Protein AF-A0A075RA49-F1 (afdb_monomer_lite)

Foldseek 3Di:
DCAPVNVVVVLVVLVVVLVVLVVVLVPDDPVVVVVSVVVSVVSVVVVVVVVPDPPDHPDDVVVVVVVVVVVVVVVVVVVPPPPPPPPPPPPDDDD

Radius of gyration: 30.49 Å; chains: 1; bounding box: 67×56×78 Å

Sequence (95 aa):
MYTLGKLIEKIDEIQNVMEQINRAMRHTSSASVEVLRRHKEQLEEIIEYIMEQEISSSLDLEGMLMKHKKCLRECMESSYSNKRPYTERSRDYTP

pLDDT: mean 76.08, std 16.63, range [40.22, 96.06]

Structure (mmCIF, N/CA/C/O backbone):
data_AF-A0A075RA49-F1
#
_entry.id   AF-A0A075RA49-F1
#
loop_
_atom_site.group_PDB
_atom_site.id
_atom_site.type_symbol
_atom_site.label_atom_id
_atom_site.label_alt_id
_atom_site.label_comp_id
_atom_site.label_asym_id
_atom_site.label_entity_id
_atom_site.label_seq_id
_atom_site.pdbx_PDB_ins_code
_atom_site.Cartn_x
_atom_site.Cartn_y
_atom_site.Cartn_z
_atom_site.occupancy
_atom_site.B_iso_or_equiv
_atom_site.auth_seq_id
_atom_site.auth_comp_id
_atom_site.auth_asym_id
_atom_site.auth_atom_id
_atom_site.pdbx_PDB_model_num
ATOM 1 N N . MET A 1 1 ? -14.316 11.159 5.636 1.00 47.25 1 MET A N 1
ATOM 2 C CA . MET A 1 1 ? -13.470 10.543 6.680 1.00 47.25 1 MET A CA 1
ATOM 3 C C . MET A 1 1 ? -12.797 9.316 6.095 1.00 47.25 1 MET A C 1
ATOM 5 O O . MET A 1 1 ? -13.499 8.383 5.718 1.00 47.25 1 MET A O 1
ATOM 9 N N . TYR A 1 2 ? -11.471 9.338 5.967 1.00 53.16 2 TYR A N 1
ATOM 10 C CA . TYR A 1 2 ? -10.698 8.123 5.715 1.00 53.16 2 TYR A CA 1
ATOM 11 C C . TYR A 1 2 ? -10.570 7.384 7.048 1.00 53.16 2 TYR A C 1
ATOM 13 O O . TYR A 1 2 ? -10.093 7.947 8.026 1.00 53.16 2 TYR A O 1
ATOM 21 N N . THR A 1 3 ? -11.100 6.168 7.121 1.00 66.69 3 THR A N 1
ATOM 22 C CA . THR A 1 3 ? -10.949 5.291 8.287 1.00 66.69 3 THR A CA 1
ATOM 23 C C . THR A 1 3 ? -9.628 4.539 8.170 1.00 66.69 3 THR A C 1
ATOM 25 O O . THR A 1 3 ? -9.230 4.206 7.055 1.00 66.69 3 THR A O 1
ATOM 28 N N . LEU A 1 4 ? -8.986 4.211 9.297 1.00 70.31 4 LEU A N 1
ATOM 29 C CA . LEU A 1 4 ? -7.729 3.446 9.326 1.00 70.31 4 LEU A CA 1
ATOM 30 C C . LEU A 1 4 ? -7.787 2.192 8.431 1.00 70.31 4 LEU A C 1
ATOM 32 O O . LEU A 1 4 ? -6.860 1.934 7.677 1.00 70.31 4 LEU A O 1
ATOM 36 N N . GLY A 1 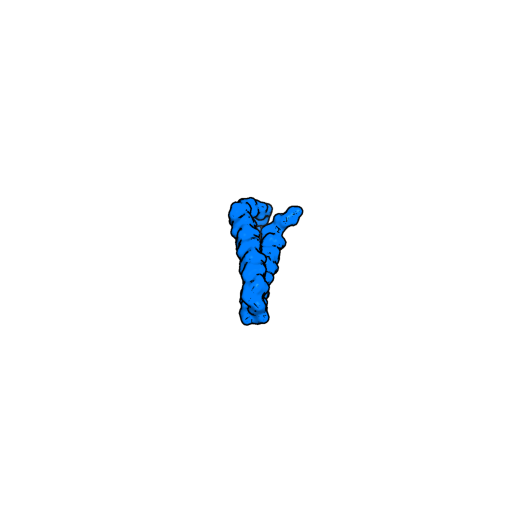5 ? -8.921 1.481 8.417 1.00 71.69 5 GLY A N 1
ATOM 37 C CA . GLY A 1 5 ? -9.121 0.323 7.535 1.00 71.69 5 GLY A CA 1
ATOM 38 C C . GLY A 1 5 ? -9.007 0.635 6.036 1.00 71.69 5 GLY A C 1
ATOM 39 O O . GLY A 1 5 ? -8.338 -0.094 5.319 1.00 71.69 5 GLY A O 1
ATOM 40 N N . LYS A 1 6 ? -9.565 1.761 5.566 1.00 77.94 6 LYS A N 1
ATOM 41 C CA . LYS A 1 6 ? -9.438 2.170 4.154 1.00 77.94 6 LYS A CA 1
ATOM 42 C C . LYS A 1 6 ? -8.009 2.574 3.809 1.00 77.94 6 LYS A C 1
ATOM 44 O O . LYS A 1 6 ? -7.588 2.423 2.672 1.00 77.94 6 LYS A O 1
ATOM 49 N N . LEU A 1 7 ? -7.282 3.123 4.778 1.00 79.81 7 LEU A N 1
ATOM 50 C CA . LEU A 1 7 ? -5.885 3.492 4.593 1.00 79.81 7 LEU A CA 1
ATOM 51 C C . LEU A 1 7 ? -4.998 2.246 4.482 1.00 79.81 7 LEU A C 1
ATOM 53 O O . LEU A 1 7 ? -4.151 2.193 3.599 1.00 79.81 7 LEU A O 1
ATOM 57 N N . ILE A 1 8 ? -5.253 1.224 5.306 1.00 82.81 8 ILE A N 1
ATOM 58 C CA . ILE A 1 8 ? -4.581 -0.081 5.223 1.00 82.81 8 ILE A CA 1
ATOM 59 C C . ILE A 1 8 ? -4.819 -0.729 3.854 1.00 82.81 8 ILE A C 1
ATOM 61 O O . ILE A 1 8 ? -3.859 -1.148 3.218 1.00 82.81 8 ILE A O 1
ATOM 65 N N . GLU A 1 9 ? -6.064 -0.745 3.363 1.00 85.50 9 GLU A N 1
ATOM 66 C CA . GLU A 1 9 ? -6.384 -1.259 2.019 1.00 85.50 9 GLU A CA 1
ATOM 67 C C . GLU A 1 9 ? -5.585 -0.536 0.922 1.00 85.50 9 GLU A C 1
ATOM 69 O O . GLU A 1 9 ? -5.068 -1.168 0.004 1.00 85.50 9 GLU A O 1
ATOM 74 N N . LYS A 1 10 ? -5.430 0.791 1.028 1.00 85.06 10 LYS A N 1
ATOM 75 C CA . LYS A 1 10 ? -4.639 1.569 0.064 1.00 85.06 10 LYS A CA 1
ATOM 76 C C . LYS A 1 10 ? -3.138 1.323 0.158 1.00 85.06 10 LYS A C 1
ATOM 78 O O . LYS A 1 10 ? -2.483 1.313 -0.879 1.00 85.06 10 LYS A O 1
ATOM 83 N N . ILE A 1 11 ? -2.599 1.092 1.352 1.00 88.62 11 ILE A N 1
ATOM 84 C CA . ILE A 1 11 ? -1.193 0.696 1.513 1.00 88.62 11 ILE A CA 1
ATOM 85 C C . ILE A 1 11 ? -0.950 -0.669 0.854 1.00 88.62 11 ILE A C 1
ATOM 87 O O . ILE A 1 11 ? 0.026 -0.818 0.123 1.00 88.62 11 ILE A O 1
ATOM 91 N N . ASP A 1 12 ? -1.853 -1.631 1.047 1.00 90.62 12 ASP A N 1
ATOM 92 C CA . ASP A 1 12 ? -1.752 -2.966 0.441 1.00 90.62 12 ASP A CA 1
ATOM 93 C C . ASP A 1 12 ? -1.819 -2.906 -1.100 1.00 90.62 12 ASP A C 1
ATOM 95 O O . ASP A 1 12 ? -1.007 -3.514 -1.801 1.00 90.62 12 ASP A O 1
ATOM 99 N N . GLU A 1 13 ? -2.715 -2.075 -1.651 1.00 92.88 13 GLU A N 1
ATOM 100 C CA . GLU A 1 13 ? -2.761 -1.791 -3.092 1.00 92.88 13 GLU A CA 1
ATOM 101 C C . GLU A 1 13 ? -1.424 -1.231 -3.615 1.00 92.88 13 GLU A C 1
ATOM 103 O O . GLU A 1 13 ? -0.926 -1.694 -4.645 1.00 92.88 13 GLU A O 1
ATOM 108 N N . ILE A 1 14 ? -0.820 -0.265 -2.910 1.00 92.81 14 ILE A N 1
ATOM 109 C CA . ILE A 1 14 ? 0.472 0.324 -3.298 1.00 92.81 14 ILE A CA 1
ATOM 110 C C . ILE A 1 14 ? 1.581 -0.736 -3.273 1.00 92.81 14 ILE A C 1
ATOM 112 O O . ILE A 1 14 ? 2.358 -0.832 -4.227 1.00 92.81 14 ILE A O 1
ATOM 116 N N . GLN A 1 15 ? 1.636 -1.570 -2.232 1.00 93.19 15 GLN A N 1
ATOM 117 C CA . GLN A 1 15 ? 2.627 -2.645 -2.123 1.00 93.19 15 GLN A CA 1
ATOM 118 C C . GLN A 1 15 ? 2.509 -3.653 -3.273 1.00 93.19 15 GLN A C 1
ATOM 120 O O . GLN A 1 15 ? 3.518 -4.038 -3.873 1.00 93.19 15 GLN A O 1
ATOM 125 N N . ASN A 1 16 ? 1.286 -4.026 -3.652 1.00 96.06 16 ASN A N 1
ATOM 126 C CA . ASN A 1 16 ? 1.049 -4.901 -4.799 1.00 96.06 16 ASN A CA 1
ATOM 127 C C . ASN A 1 16 ? 1.535 -4.262 -6.115 1.00 96.06 16 ASN A C 1
ATOM 129 O O . ASN A 1 16 ? 2.202 -4.911 -6.924 1.00 96.06 16 ASN A O 1
ATOM 133 N N . VAL A 1 17 ? 1.281 -2.966 -6.322 1.00 95.25 17 VAL A N 1
ATOM 134 C CA . VAL A 1 17 ? 1.800 -2.241 -7.495 1.00 95.25 17 VAL A CA 1
ATOM 135 C C . VAL A 1 17 ? 3.332 -2.232 -7.507 1.00 95.25 17 VAL A C 1
ATOM 137 O O . VAL A 1 17 ? 3.936 -2.498 -8.548 1.00 95.25 17 VAL A O 1
ATOM 140 N N . MET A 1 18 ? 3.986 -2.006 -6.366 1.00 94.25 18 MET A N 1
ATOM 141 C CA . MET A 1 18 ? 5.449 -2.066 -6.268 1.00 94.25 18 MET A CA 1
ATOM 142 C C . MET A 1 18 ? 6.007 -3.454 -6.615 1.00 94.25 18 MET A C 1
ATOM 144 O O . MET A 1 18 ? 7.031 -3.559 -7.298 1.00 94.25 18 MET A O 1
ATOM 148 N N . GLU A 1 19 ? 5.343 -4.537 -6.201 1.00 95.31 19 GLU A N 1
ATOM 149 C CA . GLU A 1 19 ? 5.706 -5.890 -6.633 1.00 95.31 19 GLU A CA 1
ATOM 150 C C . GLU A 1 19 ? 5.589 -6.068 -8.148 1.00 95.31 19 GLU A C 1
ATOM 152 O O . GLU A 1 19 ? 6.480 -6.651 -8.775 1.00 95.31 19 GLU A O 1
ATOM 157 N N . GLN A 1 20 ? 4.513 -5.568 -8.752 1.00 94.31 20 GLN A N 1
ATOM 158 C CA . GLN A 1 20 ? 4.319 -5.640 -10.199 1.00 94.31 20 GLN A CA 1
ATOM 159 C C . GLN A 1 20 ? 5.402 -4.859 -10.944 1.00 94.31 20 GLN A C 1
ATOM 161 O O . GLN A 1 20 ? 5.952 -5.372 -11.920 1.00 94.31 20 GLN A O 1
ATOM 166 N N . ILE A 1 21 ? 5.787 -3.683 -10.443 1.00 93.06 21 ILE A N 1
ATOM 167 C CA . ILE A 1 21 ? 6.919 -2.911 -10.965 1.00 93.06 21 ILE A CA 1
ATOM 168 C C . ILE A 1 21 ? 8.218 -3.728 -10.875 1.00 93.06 21 ILE A C 1
ATOM 170 O O . ILE A 1 21 ? 8.942 -3.839 -11.865 1.00 93.06 21 ILE A O 1
ATOM 174 N N . ASN A 1 22 ? 8.492 -4.379 -9.737 1.00 92.56 22 ASN A N 1
ATOM 175 C CA . ASN A 1 22 ? 9.667 -5.248 -9.583 1.00 92.56 22 ASN A CA 1
ATOM 176 C C . ASN A 1 22 ? 9.684 -6.406 -10.594 1.00 92.56 22 ASN A C 1
ATOM 178 O O . ASN A 1 22 ? 10.750 -6.773 -11.092 1.00 92.56 22 ASN A O 1
ATOM 182 N N . ARG A 1 23 ? 8.522 -6.990 -10.912 1.00 92.75 23 ARG A N 1
ATOM 183 C CA . ARG A 1 23 ? 8.406 -8.037 -11.939 1.00 92.75 23 ARG A CA 1
ATOM 184 C C . ARG A 1 23 ? 8.617 -7.460 -13.339 1.00 92.75 23 ARG A C 1
ATOM 186 O O . ARG A 1 23 ? 9.372 -8.039 -14.116 1.00 92.75 23 ARG A O 1
ATOM 193 N N . ALA A 1 24 ? 8.020 -6.308 -13.638 1.00 91.12 24 ALA A N 1
ATOM 194 C CA . ALA A 1 24 ? 8.150 -5.632 -14.925 1.00 91.12 24 ALA A CA 1
ATOM 195 C C . ALA A 1 24 ? 9.606 -5.251 -15.231 1.00 91.12 24 ALA A C 1
ATOM 197 O O . ALA A 1 24 ? 10.086 -5.502 -16.335 1.00 91.12 24 ALA A O 1
ATOM 198 N N . MET A 1 25 ? 10.357 -4.752 -14.243 1.00 92.12 25 MET A N 1
ATOM 199 C CA . MET A 1 25 ? 11.770 -4.394 -14.420 1.00 92.12 25 MET A CA 1
ATOM 200 C C . MET A 1 25 ? 12.639 -5.554 -14.941 1.00 92.12 25 MET A C 1
ATOM 202 O O . MET A 1 25 ? 13.612 -5.307 -15.645 1.00 92.12 25 MET A O 1
ATOM 206 N N . ARG A 1 26 ? 12.276 -6.819 -14.681 1.00 91.00 26 ARG A N 1
ATOM 207 C CA . ARG A 1 26 ? 13.030 -7.999 -15.156 1.00 91.00 26 ARG A CA 1
ATOM 208 C C . ARG A 1 26 ? 12.913 -8.251 -16.662 1.00 91.00 26 ARG A C 1
ATOM 210 O O . ARG A 1 26 ? 13.711 -9.007 -17.207 1.00 91.00 26 ARG A O 1
ATOM 217 N N . HIS A 1 27 ? 11.918 -7.660 -17.319 1.00 90.31 27 HIS A N 1
ATOM 218 C CA . HIS A 1 27 ? 11.553 -7.969 -18.705 1.00 90.31 27 HIS A CA 1
ATOM 219 C C . HIS A 1 27 ? 11.560 -6.741 -19.625 1.00 90.31 27 HIS A C 1
ATOM 221 O O . HIS A 1 27 ? 11.088 -6.825 -20.757 1.00 90.31 27 HIS A O 1
ATOM 227 N N . THR A 1 28 ? 12.067 -5.596 -19.160 1.00 89.75 28 THR A N 1
ATOM 228 C CA . THR A 1 28 ? 12.007 -4.326 -19.905 1.00 89.75 28 THR A CA 1
ATOM 229 C C . THR A 1 28 ? 13.395 -3.814 -20.286 1.00 89.75 28 THR A C 1
ATOM 231 O O . THR A 1 28 ? 14.413 -4.279 -19.778 1.00 89.75 28 THR A O 1
ATOM 234 N N . SER A 1 29 ? 13.436 -2.853 -21.214 1.00 86.62 29 SER A N 1
ATOM 235 C CA . SER A 1 29 ? 14.674 -2.169 -21.604 1.00 86.62 29 SER A CA 1
ATOM 236 C C . SER A 1 29 ? 15.273 -1.367 -20.441 1.00 86.62 29 SER A C 1
ATOM 238 O O . SER A 1 29 ? 14.539 -0.900 -19.575 1.00 86.62 29 SER A O 1
ATOM 240 N N . SER A 1 30 ? 16.587 -1.128 -20.445 1.00 83.44 30 SER A N 1
ATOM 241 C CA . SER A 1 30 ? 17.269 -0.368 -19.382 1.00 83.44 30 SER A CA 1
ATOM 242 C C . SER A 1 30 ? 16.684 1.033 -19.154 1.00 83.44 30 SER A C 1
ATOM 244 O O . SER A 1 30 ? 16.532 1.454 -18.011 1.00 83.44 30 SER A O 1
ATOM 246 N N . ALA A 1 31 ? 16.292 1.733 -20.223 1.00 84.25 31 ALA A N 1
ATOM 247 C CA . ALA A 1 31 ? 15.632 3.035 -20.125 1.00 84.25 31 ALA A CA 1
ATOM 248 C C . ALA A 1 31 ? 14.260 2.938 -19.431 1.00 84.25 31 ALA A C 1
ATOM 250 O O . ALA A 1 31 ? 13.902 3.803 -18.637 1.00 84.25 31 ALA A O 1
ATOM 251 N N . SER A 1 32 ? 13.504 1.868 -19.692 1.00 88.06 32 SER A N 1
ATOM 252 C CA . SER A 1 32 ? 12.227 1.599 -19.021 1.00 88.06 32 SER A CA 1
ATOM 253 C C . SER A 1 32 ? 12.417 1.198 -17.556 1.00 88.06 32 SER A C 1
ATOM 255 O O . SER A 1 32 ? 11.622 1.608 -16.716 1.00 88.06 32 SER A O 1
ATOM 257 N N . VAL A 1 33 ? 13.476 0.443 -17.237 1.00 91.69 33 VAL A N 1
ATOM 258 C CA . VAL A 1 33 ? 13.827 0.067 -15.858 1.00 91.69 33 VAL A CA 1
ATOM 259 C C . VAL A 1 33 ? 14.069 1.304 -15.001 1.00 91.69 33 VAL A C 1
ATOM 261 O O . VAL A 1 33 ? 13.554 1.372 -13.892 1.00 91.69 33 VAL A O 1
ATOM 264 N N . GLU A 1 34 ? 14.792 2.298 -15.515 1.00 90.75 34 GLU A N 1
ATOM 265 C CA . GLU A 1 34 ? 15.068 3.535 -14.777 1.00 90.75 34 GLU A CA 1
ATOM 266 C C . GLU A 1 34 ? 13.782 4.316 -14.456 1.00 90.75 34 GLU A C 1
ATOM 268 O O . GLU A 1 34 ? 13.595 4.791 -13.337 1.00 90.75 34 GLU A O 1
ATOM 273 N N . VAL A 1 35 ? 12.845 4.395 -15.407 1.00 92.56 35 VAL A N 1
ATOM 274 C CA . VAL A 1 35 ? 11.533 5.029 -15.183 1.00 92.56 35 VAL A CA 1
ATOM 275 C C . VAL A 1 35 ? 10.718 4.259 -14.142 1.00 92.56 35 VAL A C 1
ATOM 277 O O . VAL A 1 35 ? 10.161 4.853 -13.219 1.00 92.56 35 VAL A O 1
ATOM 280 N N . LEU A 1 36 ? 10.677 2.931 -14.256 1.00 92.00 36 LEU A N 1
ATOM 281 C CA . LEU A 1 36 ? 9.987 2.056 -13.309 1.00 92.00 36 LEU A CA 1
ATOM 282 C C . LEU A 1 36 ? 10.574 2.155 -11.897 1.00 92.00 36 LEU A C 1
ATOM 284 O O . LEU A 1 36 ? 9.824 2.185 -10.923 1.00 92.00 36 LEU A O 1
ATOM 288 N N . ARG A 1 37 ? 11.899 2.258 -11.782 1.00 93.38 37 ARG A N 1
ATOM 289 C CA . ARG A 1 37 ? 12.595 2.439 -10.510 1.00 93.38 37 ARG A CA 1
ATOM 290 C C . ARG A 1 37 ? 12.187 3.752 -9.838 1.00 93.38 37 ARG A C 1
ATOM 292 O O . ARG A 1 37 ? 11.826 3.725 -8.669 1.00 93.38 37 ARG A O 1
ATOM 299 N N . ARG A 1 38 ? 12.149 4.862 -10.581 1.00 94.00 38 ARG A N 1
ATOM 300 C CA . ARG A 1 38 ? 11.689 6.158 -10.049 1.00 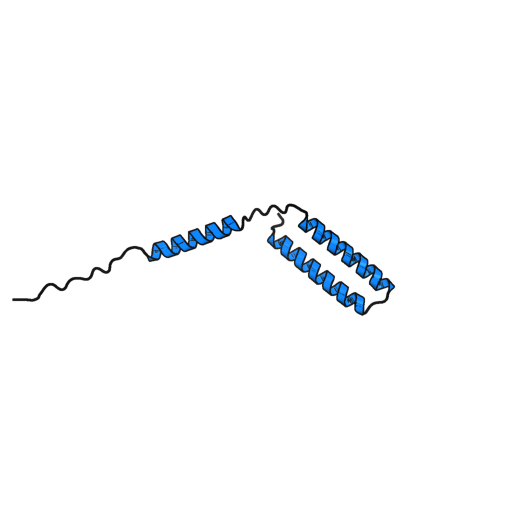94.00 38 ARG A CA 1
ATOM 301 C C . ARG A 1 38 ? 10.240 6.116 -9.586 1.00 94.00 38 ARG A C 1
ATOM 303 O O . ARG A 1 38 ? 9.920 6.638 -8.528 1.00 94.00 38 ARG A O 1
ATOM 310 N N . HIS A 1 39 ? 9.356 5.477 -10.350 1.00 92.88 39 HIS A N 1
ATOM 311 C CA . HIS A 1 39 ? 7.965 5.318 -9.923 1.00 92.88 39 HIS A CA 1
ATOM 312 C C . HIS A 1 39 ? 7.836 4.465 -8.663 1.00 92.88 39 HIS A C 1
ATOM 314 O O . HIS A 1 39 ? 6.999 4.761 -7.817 1.00 92.88 39 HIS A O 1
ATOM 320 N N . LYS A 1 40 ? 8.672 3.436 -8.509 1.00 94.19 40 LYS A N 1
ATOM 321 C CA . LYS A 1 40 ? 8.724 2.653 -7.276 1.00 94.19 40 LYS A CA 1
ATOM 322 C C . LYS A 1 40 ? 9.184 3.502 -6.084 1.00 94.19 40 LYS A C 1
ATOM 324 O O . LYS A 1 40 ? 8.522 3.456 -5.057 1.00 94.19 40 LYS A O 1
ATOM 329 N N . GLU A 1 41 ? 10.248 4.290 -6.238 1.00 95.25 41 GLU A N 1
ATOM 330 C CA . GLU A 1 41 ? 10.747 5.199 -5.189 1.00 95.25 41 GLU A CA 1
ATOM 331 C C . GLU A 1 41 ? 9.662 6.201 -4.753 1.00 95.25 41 GLU A C 1
ATOM 333 O O . GLU A 1 41 ? 9.422 6.377 -3.564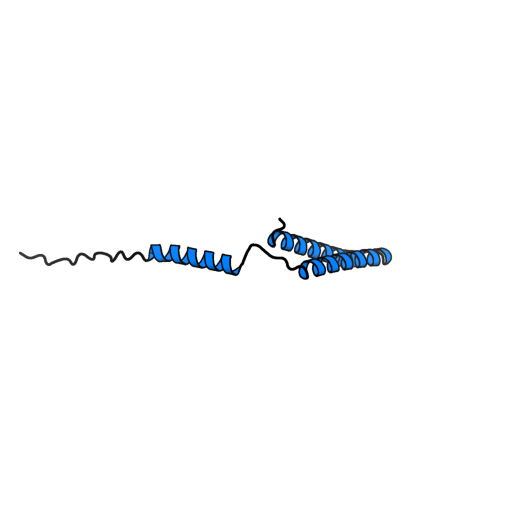 1.00 95.25 41 GLU A O 1
ATOM 338 N N . GLN A 1 42 ? 8.908 6.773 -5.699 1.00 94.56 42 GLN A N 1
ATOM 339 C CA . GLN A 1 42 ? 7.782 7.665 -5.382 1.00 94.56 42 GLN A CA 1
ATOM 340 C C . GLN A 1 42 ? 6.678 6.977 -4.562 1.00 94.56 42 GLN A C 1
ATOM 342 O O . GLN A 1 42 ? 6.047 7.609 -3.719 1.00 94.56 42 GLN A O 1
ATOM 347 N N . LEU A 1 43 ? 6.407 5.693 -4.815 1.00 93.94 43 LEU A N 1
ATOM 348 C CA . LEU A 1 43 ? 5.427 4.927 -4.038 1.00 93.94 43 LEU A CA 1
ATOM 349 C C . LEU A 1 43 ? 5.939 4.609 -2.625 1.00 93.94 43 LEU A C 1
ATOM 351 O O . LEU A 1 43 ? 5.143 4.614 -1.686 1.00 93.94 43 LEU A O 1
ATOM 355 N N . GLU A 1 44 ? 7.244 4.374 -2.469 1.00 93.31 44 GLU A N 1
ATOM 356 C CA . GLU A 1 44 ? 7.897 4.185 -1.166 1.00 93.31 44 GLU A CA 1
ATOM 357 C C . GLU A 1 44 ? 7.791 5.455 -0.311 1.00 93.31 44 GLU A C 1
ATOM 359 O O . GLU A 1 44 ? 7.317 5.381 0.823 1.00 93.31 44 GLU A O 1
ATOM 364 N N . GLU A 1 45 ? 8.093 6.623 -0.886 1.00 93.25 45 GLU A N 1
ATOM 365 C CA . GLU A 1 45 ? 7.955 7.924 -0.212 1.00 93.25 45 GLU A CA 1
ATOM 366 C C . GLU A 1 45 ? 6.514 8.194 0.254 1.00 93.25 45 GLU A C 1
ATOM 368 O O . GLU A 1 45 ? 6.288 8.734 1.337 1.00 93.25 45 GLU A O 1
ATOM 373 N N . ILE A 1 46 ? 5.510 7.795 -0.537 1.00 89.81 46 ILE A N 1
ATOM 374 C CA . ILE A 1 46 ? 4.097 7.943 -0.157 1.00 89.81 46 ILE A CA 1
ATOM 375 C C . ILE A 1 46 ? 3.758 7.067 1.054 1.00 89.81 46 ILE A C 1
ATOM 377 O O . ILE A 1 46 ? 3.036 7.520 1.944 1.00 89.81 46 ILE A O 1
ATOM 381 N N . ILE A 1 47 ? 4.250 5.825 1.106 1.00 87.88 47 ILE A N 1
ATOM 382 C CA . ILE A 1 47 ? 4.022 4.935 2.253 1.00 87.88 47 ILE A CA 1
ATOM 383 C C . ILE A 1 47 ? 4.695 5.498 3.503 1.00 87.88 47 ILE A C 1
ATOM 385 O O . ILE A 1 47 ? 4.050 5.554 4.550 1.00 87.88 47 ILE A O 1
ATOM 389 N N . GLU A 1 48 ? 5.951 5.933 3.399 1.00 87.44 48 GLU A N 1
ATOM 390 C CA . GLU A 1 48 ? 6.679 6.538 4.519 1.00 87.44 48 GLU A CA 1
ATOM 391 C C . GLU A 1 48 ? 5.947 7.771 5.045 1.00 87.44 48 GLU A C 1
ATOM 393 O O . GLU A 1 48 ? 5.653 7.844 6.237 1.00 87.44 48 GLU A O 1
ATOM 398 N N . TYR A 1 49 ? 5.524 8.669 4.151 1.00 86.44 49 TYR A N 1
ATOM 399 C CA . TYR A 1 49 ? 4.719 9.829 4.520 1.00 86.44 49 TYR A CA 1
ATOM 400 C C . TYR A 1 49 ? 3.452 9.429 5.284 1.00 86.44 49 TYR A C 1
ATOM 402 O O . TYR A 1 49 ? 3.141 10.024 6.313 1.00 86.44 49 TYR A O 1
ATOM 410 N N . ILE A 1 50 ? 2.722 8.412 4.813 1.00 83.06 50 ILE A N 1
ATOM 411 C CA . ILE A 1 50 ? 1.511 7.921 5.485 1.00 83.06 50 ILE A CA 1
ATOM 412 C C . ILE A 1 50 ? 1.838 7.358 6.875 1.00 83.06 50 ILE A C 1
ATOM 414 O O . ILE A 1 50 ? 1.078 7.600 7.809 1.00 83.06 50 ILE A O 1
ATOM 418 N N . MET A 1 51 ? 2.942 6.623 7.024 1.00 78.19 51 MET A N 1
ATOM 419 C CA . MET A 1 51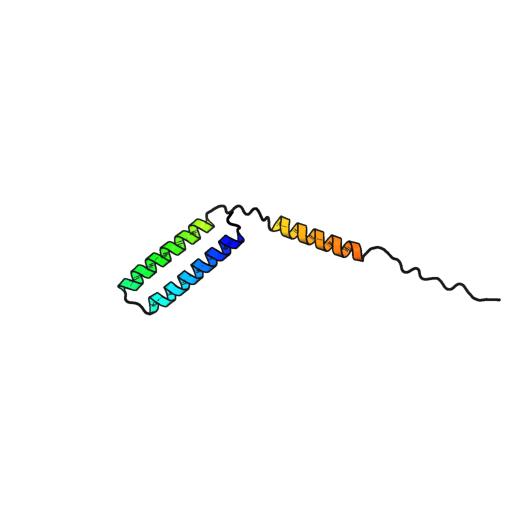 ? 3.367 6.058 8.309 1.00 78.19 51 MET A CA 1
ATOM 420 C C . MET A 1 51 ? 3.816 7.124 9.314 1.00 78.19 51 MET A C 1
ATOM 422 O O . MET A 1 51 ? 3.613 6.944 10.514 1.00 78.19 51 MET A O 1
ATOM 426 N N . GLU A 1 52 ? 4.411 8.217 8.837 1.00 81.62 52 GLU A N 1
ATOM 427 C CA . GLU A 1 52 ? 4.824 9.355 9.663 1.00 81.62 52 GLU A CA 1
ATOM 428 C C . GLU A 1 52 ? 3.652 10.246 10.089 1.00 81.62 52 GLU A C 1
ATOM 430 O O . GLU A 1 52 ? 3.757 10.976 11.077 1.00 81.62 52 GLU A O 1
ATOM 435 N N . GLN A 1 53 ? 2.522 10.202 9.375 1.00 74.94 53 GLN A N 1
ATOM 436 C CA . GLN A 1 53 ? 1.325 10.899 9.826 1.00 74.94 53 GLN A CA 1
ATOM 437 C C . GLN A 1 53 ? 0.804 10.264 11.122 1.00 74.94 53 GLN A C 1
ATOM 439 O O . GLN A 1 53 ? 0.566 9.058 11.195 1.00 74.94 53 GLN A O 1
ATOM 444 N N . GLU A 1 54 ? 0.523 11.094 12.131 1.00 60.47 54 GLU A N 1
ATOM 445 C CA . GLU A 1 54 ? -0.268 10.690 13.297 1.00 60.47 54 GLU A CA 1
ATOM 446 C C . GLU A 1 54 ? -1.711 10.393 12.854 1.00 60.47 54 GLU A C 1
ATOM 448 O O . GLU A 1 54 ? -2.618 11.228 12.938 1.00 60.47 54 GLU A O 1
ATOM 453 N N . ILE A 1 55 ? -1.939 9.182 12.342 1.00 62.66 55 ILE A N 1
ATOM 454 C CA . ILE A 1 55 ? -3.264 8.711 11.945 1.00 62.66 55 ILE A CA 1
ATOM 455 C C . ILE A 1 55 ? -4.059 8.439 13.223 1.00 62.66 55 ILE A C 1
ATOM 457 O O . ILE A 1 55 ? -4.112 7.327 13.751 1.00 62.66 55 ILE A O 1
ATOM 461 N N . SER A 1 56 ? -4.697 9.488 13.734 1.00 55.66 56 SER A N 1
ATOM 462 C CA . SER A 1 56 ? -5.665 9.390 14.819 1.00 55.66 56 SER A CA 1
ATOM 463 C C . SER A 1 56 ? -6.896 8.622 14.329 1.00 55.66 56 SER A C 1
ATOM 465 O O . SER A 1 56 ? -7.784 9.130 13.644 1.00 55.66 56 SER A O 1
ATOM 467 N N . SER A 1 57 ? -6.943 7.333 14.652 1.00 57.56 57 SER A N 1
ATOM 468 C CA . SER A 1 57 ? -8.130 6.515 14.441 1.00 57.56 57 SER A CA 1
ATOM 469 C C . SER A 1 57 ? -9.139 6.811 15.548 1.00 57.56 57 SER A C 1
ATOM 471 O O . SER A 1 57 ? -8.837 6.657 16.728 1.00 57.56 57 SER A O 1
ATOM 473 N N . SER A 1 58 ? -10.378 7.158 15.188 1.00 57.38 58 SER A N 1
ATOM 474 C CA . SER A 1 58 ? -11.491 7.198 16.153 1.00 57.38 58 SER A CA 1
ATOM 475 C C . SER A 1 58 ? -11.844 5.809 16.709 1.00 57.38 58 SER A C 1
ATOM 477 O O . SER A 1 58 ? -12.695 5.691 17.590 1.00 57.38 58 SER A O 1
ATOM 479 N N . LEU A 1 59 ? -11.261 4.746 16.142 1.00 56.62 59 LEU A N 1
ATOM 480 C CA . LEU A 1 59 ? -11.391 3.373 16.607 1.00 56.62 59 LEU A CA 1
ATOM 481 C C . LEU A 1 59 ? -10.220 3.073 17.543 1.00 56.62 59 LEU A C 1
ATOM 483 O O . LEU A 1 59 ? -9.123 2.749 17.093 1.00 56.62 59 LEU A O 1
ATOM 487 N N . ASP A 1 60 ? -10.491 3.196 18.838 1.00 68.19 60 ASP A N 1
ATOM 488 C CA . ASP A 1 60 ? -9.643 2.694 19.913 1.00 68.19 60 ASP A CA 1
ATOM 489 C C . ASP A 1 60 ? -9.799 1.167 19.995 1.00 68.19 60 ASP A C 1
ATOM 491 O O . ASP A 1 60 ? -10.850 0.653 20.398 1.00 68.19 60 ASP A O 1
ATOM 495 N N . LEU A 1 61 ? -8.767 0.437 19.563 1.00 65.81 61 LEU A N 1
ATOM 496 C CA . LEU A 1 61 ? -8.741 -1.025 19.586 1.00 65.81 61 LEU A CA 1
ATOM 497 C C . LEU A 1 61 ? -8.919 -1.561 21.012 1.00 65.81 61 LEU A C 1
ATOM 499 O O . LEU A 1 61 ? -9.640 -2.540 21.205 1.00 65.81 61 LEU A O 1
ATOM 503 N N . GLU A 1 62 ? -8.322 -0.906 22.009 1.00 72.50 62 GLU A N 1
ATOM 504 C CA . GLU A 1 62 ? -8.472 -1.283 23.413 1.00 72.50 62 GLU A CA 1
ATOM 505 C C . GLU A 1 62 ? -9.931 -1.116 23.849 1.00 72.50 62 GLU A C 1
ATOM 507 O O . GLU A 1 62 ? -10.546 -2.053 24.366 1.00 72.50 62 GLU A O 1
ATOM 512 N N . GLY A 1 63 ? -10.539 0.026 23.530 1.00 72.50 63 GLY A N 1
ATOM 513 C CA . GLY A 1 63 ? -11.953 0.297 23.758 1.00 72.50 63 GLY A CA 1
ATOM 514 C C . GLY A 1 63 ? -12.891 -0.685 23.049 1.00 72.50 63 GLY A C 1
ATOM 515 O O . GLY A 1 63 ? -13.898 -1.107 23.628 1.00 72.50 63 GLY A O 1
ATOM 516 N N . MET A 1 64 ? -12.575 -1.104 21.820 1.00 75.56 64 MET A N 1
ATOM 517 C CA . MET A 1 64 ? -13.347 -2.119 21.091 1.00 75.56 64 MET A CA 1
ATOM 518 C C . MET A 1 64 ? -13.234 -3.501 21.742 1.00 75.56 64 MET A C 1
ATOM 520 O O . MET A 1 64 ? -14.255 -4.162 21.955 1.00 75.56 64 MET A O 1
ATOM 524 N N . LEU A 1 65 ? -12.025 -3.921 22.119 1.00 75.62 65 LEU A N 1
ATOM 525 C CA . LEU A 1 65 ? -11.782 -5.193 22.803 1.00 75.62 65 LEU A CA 1
ATOM 526 C C . LEU A 1 65 ? -12.439 -5.223 24.189 1.00 75.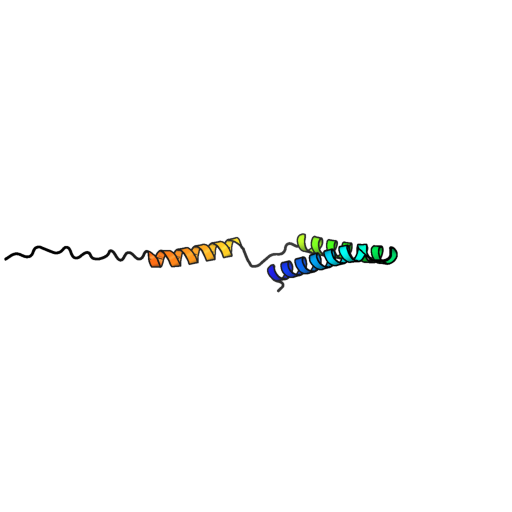62 65 LEU A C 1
ATOM 528 O O . LEU A 1 65 ? -13.048 -6.226 24.568 1.00 75.62 65 LEU A O 1
ATOM 532 N N . MET A 1 66 ? -12.397 -4.111 24.924 1.00 78.44 66 MET A N 1
ATOM 533 C CA . MET A 1 66 ? -13.044 -3.975 26.229 1.00 78.44 66 MET A CA 1
ATOM 534 C C . MET A 1 66 ? -14.571 -4.019 26.126 1.00 78.44 66 MET A C 1
ATOM 536 O O . MET A 1 66 ? -15.217 -4.699 26.929 1.00 78.44 66 MET A O 1
ATOM 540 N N . LYS A 1 67 ? -15.165 -3.376 25.110 1.00 77.50 67 LYS A N 1
ATOM 541 C CA . LYS A 1 67 ? -16.604 -3.503 24.816 1.00 77.50 67 LYS A CA 1
ATOM 542 C C . LYS A 1 67 ? -16.985 -4.943 24.474 1.00 77.50 67 LYS A C 1
ATOM 544 O O . LYS A 1 67 ? -17.991 -5.438 24.979 1.00 77.50 67 LYS A O 1
ATOM 549 N N . HIS A 1 68 ? -16.172 -5.631 23.676 1.00 78.38 68 HIS A N 1
ATOM 550 C CA . HIS A 1 68 ? -16.427 -7.022 23.309 1.00 78.38 68 HIS A CA 1
ATOM 551 C C . HIS A 1 68 ? -16.331 -7.966 24.521 1.00 78.38 68 HIS A C 1
ATOM 553 O O . HIS A 1 68 ? -17.224 -8.781 24.747 1.00 78.38 68 HIS A O 1
ATOM 559 N N . LYS A 1 69 ? -15.316 -7.785 25.377 1.00 79.94 69 LYS A N 1
ATOM 560 C CA . LYS A 1 69 ? -15.165 -8.509 26.651 1.00 79.94 69 LYS A CA 1
ATOM 561 C C . LYS A 1 69 ? -16.353 -8.287 27.591 1.00 79.94 69 LYS A C 1
ATOM 563 O O . LYS A 1 69 ? -16.803 -9.237 28.230 1.00 79.94 69 LYS A O 1
ATOM 568 N N . LYS A 1 70 ? -16.860 -7.052 27.685 1.00 82.56 70 LYS A N 1
ATOM 569 C CA . LYS A 1 70 ? -18.049 -6.726 28.484 1.00 82.56 70 LYS A CA 1
ATOM 570 C C . LYS A 1 70 ? -19.294 -7.442 27.952 1.00 82.56 70 LYS A C 1
ATOM 572 O O . LYS A 1 70 ? -19.980 -8.090 28.731 1.00 82.56 70 LYS A O 1
ATOM 577 N N . CYS A 1 71 ? -19.524 -7.402 26.642 1.00 83.00 71 CYS A N 1
ATOM 578 C CA . CYS A 1 71 ? -20.641 -8.102 26.003 1.00 83.00 71 CYS A CA 1
ATOM 579 C C . CYS A 1 71 ? -20.593 -9.620 26.250 1.00 83.00 71 CYS A C 1
ATOM 581 O O . CYS A 1 71 ? -21.579 -10.202 26.692 1.00 83.00 71 CYS A O 1
ATOM 583 N N . LEU A 1 72 ? -19.432 -10.259 26.057 1.00 81.94 72 LEU A N 1
ATOM 584 C CA . LEU A 1 72 ? -19.262 -11.692 26.330 1.00 81.94 72 LEU A CA 1
ATOM 585 C C . LEU A 1 72 ? -19.531 -12.042 27.798 1.00 81.94 72 LEU A C 1
ATOM 587 O O . LEU A 1 72 ? -20.156 -13.063 28.086 1.00 81.94 72 LEU A O 1
ATOM 591 N N . ARG A 1 73 ? -19.085 -11.190 28.728 1.00 78.12 73 ARG A N 1
ATOM 592 C CA . ARG A 1 73 ? -19.367 -11.354 30.156 1.00 78.12 73 ARG A CA 1
ATOM 593 C C . ARG A 1 73 ? -20.867 -11.283 30.437 1.00 78.12 73 ARG A C 1
ATOM 595 O O . ARG A 1 73 ? -21.379 -12.183 31.086 1.00 78.12 73 ARG A O 1
ATOM 602 N N . GLU A 1 74 ? -21.567 -10.283 29.908 1.00 79.69 74 GLU A N 1
ATOM 603 C CA . GLU A 1 74 ? -23.021 -10.132 30.068 1.00 79.69 74 GLU A CA 1
ATOM 604 C C . GLU A 1 74 ? -23.791 -11.332 29.475 1.00 79.69 74 GLU A C 1
ATOM 606 O O . GLU A 1 74 ? -24.717 -11.858 30.099 1.00 79.69 74 GLU A O 1
ATOM 611 N N . CYS A 1 75 ? -23.364 -11.844 28.315 1.00 74.56 75 CYS A N 1
ATOM 612 C CA . CYS A 1 75 ? -23.931 -13.057 27.719 1.00 74.56 75 CYS A CA 1
ATOM 613 C C . CYS A 1 75 ? -23.747 -14.292 28.619 1.00 74.56 75 CYS A C 1
ATOM 615 O O . CYS A 1 75 ? -24.679 -15.083 28.775 1.00 74.56 75 CYS A O 1
ATOM 617 N N . MET A 1 76 ? -22.581 -14.458 29.248 1.00 73.75 76 MET A N 1
ATOM 618 C CA . MET A 1 76 ? -22.317 -15.608 30.122 1.00 73.75 76 MET A CA 1
ATOM 619 C C . MET A 1 76 ? -22.922 -15.464 31.526 1.00 73.75 76 MET A C 1
ATOM 621 O O . MET A 1 76 ? -23.376 -16.456 32.095 1.00 73.75 76 MET A O 1
ATOM 625 N N . GLU A 1 77 ? -23.010 -14.248 32.069 1.00 64.62 77 GLU A N 1
ATOM 626 C CA . GLU A 1 77 ? -23.654 -13.971 33.361 1.00 64.62 77 GLU A CA 1
ATOM 627 C C . GLU A 1 77 ? -25.157 -14.287 33.327 1.00 64.62 77 GLU A C 1
ATOM 629 O O . GLU A 1 77 ? -25.688 -14.849 34.285 1.00 64.62 77 GLU A O 1
ATOM 634 N N . SER A 1 78 ? -25.837 -14.033 32.202 1.00 56.56 78 SER A N 1
ATOM 635 C CA . SER A 1 78 ? -27.251 -14.413 32.032 1.00 56.56 78 SER A CA 1
ATOM 636 C C . SER A 1 78 ? -27.487 -15.933 32.009 1.00 56.56 78 SER A C 1
ATOM 638 O O . SER A 1 78 ? -28.553 -16.398 32.419 1.00 56.56 78 SER A O 1
ATOM 640 N N . SER A 1 79 ? -26.481 -16.720 31.608 1.00 54.53 79 SER A N 1
ATOM 641 C CA . SER A 1 79 ? -26.541 -18.191 31.575 1.00 54.53 79 SER A CA 1
ATOM 642 C C . SER A 1 79 ? -26.295 -18.830 32.950 1.00 54.53 79 SER A C 1
ATOM 644 O O . SER A 1 79 ? -26.771 -19.930 33.213 1.00 54.53 79 SER A O 1
ATOM 646 N N . TYR A 1 80 ? -25.616 -18.118 33.856 1.00 51.16 80 TYR A N 1
ATOM 647 C CA . TYR A 1 80 ? -25.402 -18.502 35.260 1.00 51.16 80 TYR A CA 1
ATOM 648 C C . TYR A 1 80 ? -26.435 -17.870 36.214 1.00 51.16 80 TYR A C 1
ATOM 650 O O . TYR A 1 80 ? -26.190 -17.696 37.410 1.00 51.16 80 TYR A O 1
ATOM 658 N N . SER A 1 81 ? -27.630 -17.550 35.709 1.00 55.03 81 SER A N 1
ATOM 659 C CA . SER A 1 81 ? -28.780 -17.237 36.555 1.00 55.03 81 SER A CA 1
ATOM 660 C C . SER A 1 81 ? -29.163 -18.477 37.372 1.00 55.03 81 SER A C 1
ATOM 662 O O . SER A 1 81 ? -29.692 -19.451 36.841 1.00 55.03 81 SER A O 1
ATOM 664 N N . ASN A 1 82 ? -28.841 -18.422 38.667 1.00 53.31 82 ASN A N 1
ATOM 665 C CA . ASN A 1 82 ? -29.111 -19.344 39.778 1.00 53.31 82 ASN A CA 1
ATOM 666 C C . ASN A 1 82 ? -30.523 -19.987 39.818 1.00 53.31 82 ASN A C 1
ATOM 668 O O . ASN A 1 82 ? -31.252 -19.863 40.803 1.00 53.31 82 ASN A O 1
ATOM 672 N N . LYS A 1 83 ? -30.916 -20.775 38.817 1.00 53.06 83 LYS A N 1
ATOM 673 C CA . LYS A 1 83 ? -31.973 -21.773 38.991 1.00 53.06 83 LYS A CA 1
ATOM 674 C C . LYS A 1 83 ? -31.339 -23.003 39.620 1.00 53.06 83 LYS A C 1
ATOM 676 O O . LYS A 1 83 ? -30.904 -23.918 38.929 1.00 53.06 83 LYS A O 1
ATOM 681 N N . ARG A 1 84 ? -31.275 -23.021 40.956 1.00 53.03 84 ARG A N 1
ATOM 682 C CA . ARG A 1 84 ? -31.111 -24.286 41.684 1.00 53.03 84 ARG A CA 1
AT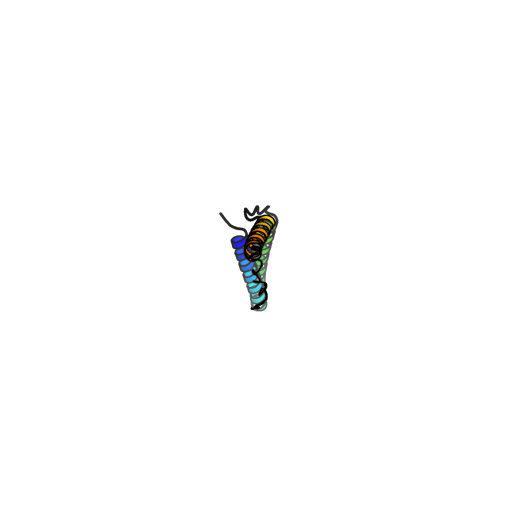OM 683 C C . ARG A 1 84 ? -32.225 -25.218 41.189 1.00 53.03 84 ARG A C 1
ATOM 685 O O . ARG A 1 84 ? -33.385 -24.807 41.275 1.00 53.03 84 ARG A O 1
ATOM 692 N N . PRO A 1 85 ? -31.934 -26.421 40.666 1.00 47.12 85 PRO A N 1
ATOM 693 C CA . PRO A 1 85 ? -32.988 -27.387 40.429 1.00 47.12 85 PRO A CA 1
ATOM 694 C C . PRO A 1 85 ? -33.603 -27.686 41.794 1.00 47.12 85 PRO A C 1
ATOM 696 O O . PRO A 1 85 ? -32.926 -28.168 42.704 1.00 47.12 85 PRO A O 1
ATOM 699 N N . TYR A 1 86 ? -34.866 -27.301 41.960 1.00 50.22 86 TYR A N 1
ATOM 700 C CA . TYR A 1 86 ? -35.685 -27.723 43.081 1.00 50.22 86 TYR A CA 1
ATOM 701 C C . TYR A 1 86 ? -35.766 -29.247 42.995 1.00 50.22 86 TYR A C 1
ATOM 703 O O . TYR A 1 86 ? -36.510 -29.805 42.197 1.00 50.22 86 TYR A O 1
ATOM 711 N N . THR A 1 87 ? -34.892 -29.920 43.735 1.00 52.41 87 THR A N 1
ATOM 712 C CA . THR A 1 87 ? -34.978 -31.356 43.952 1.00 52.41 87 THR A CA 1
ATOM 713 C C . THR A 1 87 ? -36.034 -31.530 45.026 1.00 52.41 87 THR A C 1
ATOM 715 O O . THR A 1 87 ? -35.781 -31.299 46.210 1.00 52.41 87 THR A O 1
ATOM 718 N N . GLU A 1 88 ? -37.255 -31.859 44.602 1.00 46.81 88 GLU A N 1
ATOM 719 C CA . GLU A 1 88 ? -38.267 -32.385 45.508 1.00 46.81 88 GLU A CA 1
ATOM 720 C C . GLU A 1 88 ? -37.673 -33.608 46.192 1.00 46.81 88 GLU A C 1
ATOM 722 O O . GLU A 1 88 ? -37.443 -34.660 45.599 1.00 46.81 88 GLU A O 1
ATOM 727 N N . ARG A 1 89 ? -37.348 -33.423 47.466 1.00 49.19 89 ARG A N 1
ATOM 728 C CA . ARG A 1 89 ? -37.002 -34.493 48.380 1.00 49.19 89 ARG A CA 1
ATOM 729 C C . ARG A 1 89 ? -38.276 -35.316 48.537 1.00 49.19 89 ARG A C 1
ATOM 731 O O . ARG A 1 89 ? -39.198 -34.863 49.213 1.00 49.19 89 ARG A O 1
ATOM 738 N N . SER A 1 90 ? -38.342 -36.470 47.878 1.00 51.72 90 SER A N 1
ATOM 739 C CA . SER A 1 90 ? -39.415 -37.451 48.034 1.00 51.72 90 SER A CA 1
ATOM 740 C C . SER A 1 90 ? -39.534 -37.796 49.518 1.00 51.72 90 SER A C 1
ATOM 742 O O . SER A 1 90 ? -38.722 -38.546 50.056 1.00 51.72 90 SER A O 1
ATOM 744 N N . ARG A 1 91 ? -40.489 -37.165 50.206 1.00 49.59 91 ARG A N 1
ATOM 745 C CA . ARG A 1 91 ? -40.868 -37.518 51.571 1.00 49.59 91 ARG A CA 1
ATOM 746 C C . ARG A 1 91 ? -41.641 -38.828 51.498 1.00 49.59 91 ARG A C 1
ATOM 748 O O . ARG A 1 91 ? -42.697 -38.883 50.878 1.00 49.59 91 ARG A O 1
ATOM 755 N N . ASP A 1 92 ? -41.025 -39.846 52.081 1.00 50.81 92 ASP A N 1
ATOM 756 C CA . ASP A 1 92 ? -41.593 -41.019 52.742 1.00 50.81 92 ASP A CA 1
ATOM 757 C C . ASP A 1 92 ? -43.098 -41.252 52.532 1.00 50.81 92 ASP A C 1
ATOM 759 O O . ASP A 1 92 ? -43.947 -40.555 53.088 1.00 50.81 92 ASP A O 1
ATOM 763 N N . TYR A 1 93 ? -43.418 -42.302 51.772 1.00 40.22 93 TYR A N 1
ATOM 764 C CA . TYR A 1 93 ? -44.733 -42.934 51.793 1.00 40.22 93 TYR A CA 1
ATOM 765 C C . TYR A 1 93 ? -44.764 -43.956 52.939 1.00 40.22 93 TYR A C 1
ATOM 767 O O . TYR A 1 93 ? -44.071 -44.969 52.891 1.00 40.22 93 TYR A O 1
ATOM 775 N N . THR A 1 94 ? -45.567 -43.693 53.966 1.00 41.66 94 THR A N 1
ATOM 776 C CA . THR A 1 94 ? -46.204 -44.715 54.820 1.00 41.66 94 THR A CA 1
ATOM 777 C C . THR A 1 94 ? -47.521 -44.131 55.329 1.00 41.66 94 THR A C 1
ATOM 779 O O . THR A 1 94 ? -47.546 -43.008 55.841 1.00 41.66 94 THR A O 1
ATOM 782 N N . PRO A 1 95 ? -48.634 -44.822 55.057 1.00 48.28 95 PRO A N 1
ATOM 783 C CA . PRO A 1 95 ? -49.289 -45.604 56.110 1.00 48.28 95 PRO A CA 1
ATOM 784 C C . PRO A 1 95 ? -49.273 -47.108 55.835 1.00 48.28 95 PRO A C 1
ATOM 786 O O . PRO A 1 95 ? -49.498 -47.498 54.667 1.00 48.28 95 PRO A O 1
#

Secondary structure (DSSP, 8-state):
---HHHHHHHHHHHHHHHHHHHHHHTTS-HHHHHHHHHHHHHHHHHHHHHHHS----S--HHHHHHHHHHHHHHHHHHHT---------------

Organism: NCBI:txid1042163